Protein AF-A0A5K1HEP2-F1 (afdb_monomer_lite)

Organism: NCBI:txid210225

Structure (mmCIF, N/CA/C/O backbone):
data_AF-A0A5K1HEP2-F1
#
_entry.id   AF-A0A5K1HEP2-F1
#
loop_
_atom_site.group_PDB
_atom_site.id
_atom_site.type_symbol
_atom_site.label_atom_id
_atom_site.label_alt_id
_atom_site.label_comp_id
_atom_site.label_asym_id
_atom_site.label_entity_id
_atom_site.label_seq_id
_atom_site.pdbx_PDB_ins_code
_atom_site.Cartn_x
_atom_site.Cartn_y
_atom_site.Cartn_z
_atom_site.occupancy
_atom_site.B_iso_or_equiv
_atom_site.auth_seq_id
_atom_site.auth_comp_id
_atom_site.auth_asym_id
_atom_site.auth_atom_id
_atom_site.pdbx_PDB_model_num
ATOM 1 N N . MET A 1 1 ? -6.872 -6.986 11.470 1.00 91.75 1 MET A N 1
ATOM 2 C CA . MET A 1 1 ? -5.745 -7.534 10.674 1.00 91.75 1 MET A CA 1
ATOM 3 C C . MET A 1 1 ? -5.790 -7.220 9.180 1.00 91.75 1 MET A C 1
ATOM 5 O O . MET A 1 1 ? -4.751 -7.340 8.543 1.00 91.75 1 MET A O 1
ATOM 9 N N . LEU A 1 2 ? -6.936 -6.804 8.625 1.00 96.62 2 LEU A N 1
ATOM 10 C CA . LEU A 1 2 ? -7.119 -6.597 7.181 1.00 96.62 2 LEU A CA 1
ATOM 11 C C . LEU A 1 2 ? -6.028 -5.725 6.539 1.00 96.62 2 LEU A C 1
ATOM 13 O O . LEU A 1 2 ? -5.368 -6.174 5.608 1.00 96.62 2 LEU A O 1
ATOM 17 N N . PHE A 1 3 ? -5.751 -4.544 7.099 1.00 96.62 3 PHE A N 1
ATOM 18 C CA . PHE A 1 3 ? -4.720 -3.640 6.576 1.00 96.62 3 PHE A CA 1
ATOM 19 C C . PHE A 1 3 ? -3.310 -4.250 6.526 1.00 96.62 3 PHE A C 1
ATOM 21 O O . PHE A 1 3 ? -2.581 -4.002 5.573 1.00 96.62 3 PHE A O 1
ATOM 28 N N . ALA A 1 4 ? -2.927 -5.088 7.495 1.00 95.94 4 ALA A N 1
ATOM 29 C CA . ALA A 1 4 ? -1.612 -5.730 7.479 1.00 95.94 4 ALA A CA 1
ATOM 30 C C . ALA A 1 4 ? -1.508 -6.786 6.367 1.00 95.94 4 ALA A C 1
ATOM 32 O O . ALA A 1 4 ? -0.511 -6.838 5.655 1.00 95.94 4 ALA A O 1
ATOM 33 N N . VAL A 1 5 ? -2.556 -7.596 6.183 1.00 96.38 5 VAL A N 1
ATOM 34 C CA . VAL A 1 5 ? -2.605 -8.598 5.105 1.00 96.38 5 VAL A CA 1
ATOM 35 C C . VAL A 1 5 ? -2.640 -7.912 3.737 1.00 96.38 5 VAL A C 1
ATOM 37 O O . VAL A 1 5 ? -1.893 -8.298 2.841 1.00 96.38 5 VAL A O 1
ATOM 40 N N . GLY A 1 6 ? -3.443 -6.852 3.597 1.00 94.69 6 GLY A N 1
ATOM 41 C CA . GLY A 1 6 ? -3.482 -6.026 2.389 1.00 94.69 6 GLY A CA 1
ATOM 42 C C . GLY A 1 6 ? -2.125 -5.393 2.067 1.00 94.69 6 GLY A C 1
ATOM 43 O O . GLY A 1 6 ? -1.695 -5.451 0.920 1.00 94.69 6 GLY A O 1
ATOM 44 N N . SER A 1 7 ? -1.412 -4.878 3.078 1.00 94.88 7 SER A N 1
ATOM 45 C CA . SER A 1 7 ? -0.053 -4.339 2.922 1.00 94.88 7 SER A CA 1
ATOM 46 C C . SER A 1 7 ? 0.910 -5.395 2.374 1.00 94.88 7 SER A C 1
ATOM 48 O O . SER A 1 7 ? 1.570 -5.141 1.373 1.00 94.88 7 SER A O 1
ATOM 50 N N . ILE A 1 8 ? 0.939 -6.604 2.952 1.00 94.69 8 ILE A N 1
ATOM 51 C CA . ILE A 1 8 ? 1.808 -7.697 2.475 1.00 94.69 8 ILE A CA 1
ATOM 52 C C . ILE A 1 8 ? 1.497 -8.051 1.016 1.00 94.69 8 ILE A C 1
ATOM 54 O O . ILE A 1 8 ? 2.414 -8.211 0.209 1.00 94.69 8 ILE A O 1
ATOM 58 N N . PHE A 1 9 ? 0.216 -8.162 0.665 1.00 94.25 9 PHE A N 1
ATOM 59 C CA . PHE A 1 9 ? -0.213 -8.498 -0.691 1.00 94.25 9 PHE A CA 1
ATOM 60 C C . PHE A 1 9 ? 0.211 -7.431 -1.713 1.00 94.25 9 PHE A C 1
ATOM 62 O O . PHE A 1 9 ? 0.905 -7.747 -2.681 1.00 94.25 9 PHE A O 1
ATOM 69 N N . LEU A 1 10 ? -0.146 -6.165 -1.476 1.00 94.25 10 LEU A N 1
ATOM 70 C CA . LEU A 1 10 ? 0.158 -5.055 -2.388 1.00 94.25 10 LEU A CA 1
ATOM 71 C C . LEU A 1 10 ? 1.665 -4.799 -2.489 1.00 94.25 10 LEU A C 1
ATOM 73 O O . LEU A 1 10 ? 2.180 -4.599 -3.589 1.00 94.25 10 LEU A O 1
ATOM 77 N N . PHE A 1 11 ? 2.387 -4.884 -1.368 1.00 94.62 11 PHE A N 1
ATOM 78 C CA . PHE A 1 11 ? 3.839 -4.731 -1.345 1.00 94.62 11 PHE A CA 1
ATOM 79 C C . PHE A 1 11 ? 4.541 -5.847 -2.120 1.00 94.62 11 PHE A C 1
ATOM 81 O O . PHE A 1 11 ? 5.530 -5.588 -2.798 1.00 94.62 11 PHE A O 1
ATOM 88 N N . THR A 1 12 ? 4.020 -7.076 -2.073 1.00 94.94 12 THR A N 1
ATOM 89 C CA . THR A 1 12 ? 4.572 -8.196 -2.846 1.00 94.94 12 THR A CA 1
ATOM 90 C C . THR A 1 12 ? 4.403 -7.952 -4.346 1.00 94.94 12 THR A C 1
ATOM 92 O O . THR A 1 12 ? 5.372 -8.075 -5.090 1.00 94.94 12 THR A O 1
ATOM 95 N N . ILE A 1 13 ? 3.213 -7.536 -4.799 1.00 94.75 13 ILE A N 1
ATOM 96 C CA . ILE A 1 13 ? 2.972 -7.189 -6.212 1.00 94.75 13 ILE A CA 1
ATOM 97 C C . ILE A 1 13 ? 3.887 -6.039 -6.653 1.00 94.75 13 ILE A C 1
ATOM 99 O O . ILE A 1 13 ? 4.586 -6.152 -7.661 1.00 94.75 13 ILE A O 1
ATOM 103 N N . GLY A 1 14 ? 3.939 -4.957 -5.872 1.00 95.12 14 GLY A N 1
ATOM 104 C CA . GLY A 1 14 ? 4.827 -3.827 -6.135 1.00 95.12 14 GLY A CA 1
ATOM 105 C C . GLY A 1 14 ? 6.298 -4.242 -6.184 1.00 95.12 14 GLY A C 1
ATOM 106 O O . GLY A 1 14 ? 7.008 -3.896 -7.124 1.00 95.12 14 GLY A O 1
ATOM 107 N N . GLY A 1 15 ? 6.749 -5.054 -5.231 1.00 95.44 15 GLY A N 1
ATOM 108 C CA . GLY A 1 15 ? 8.118 -5.560 -5.170 1.00 95.44 15 GLY A CA 1
ATOM 109 C C . GLY A 1 15 ? 8.504 -6.366 -6.410 1.00 95.44 15 GLY A C 1
ATOM 110 O O . GLY A 1 15 ? 9.573 -6.137 -6.973 1.00 95.44 15 GLY A O 1
ATOM 111 N N . LEU A 1 16 ? 7.613 -7.236 -6.901 1.00 96.94 16 LEU A N 1
ATOM 112 C CA . LEU A 1 16 ? 7.844 -8.006 -8.128 1.00 96.94 16 LEU A CA 1
ATOM 113 C C . LEU A 1 16 ? 8.051 -7.098 -9.349 1.00 96.94 16 LEU A C 1
ATOM 115 O O . LEU A 1 16 ? 8.956 -7.344 -10.144 1.00 96.94 16 LEU A O 1
ATOM 119 N N . THR A 1 17 ? 7.282 -6.011 -9.478 1.00 97.00 17 THR A N 1
ATOM 120 C CA . THR A 1 17 ? 7.491 -5.038 -10.572 1.00 97.00 17 THR A CA 1
ATOM 121 C C . THR A 1 17 ? 8.827 -4.293 -10.461 1.00 97.00 17 THR A C 1
ATOM 123 O O . THR A 1 17 ? 9.410 -3.939 -11.483 1.00 97.00 17 THR A O 1
ATOM 126 N N . GLY A 1 18 ? 9.363 -4.130 -9.247 1.00 96.25 18 GLY A N 1
ATOM 127 C CA . GLY A 1 18 ? 10.680 -3.528 -9.013 1.00 96.25 18 GLY A CA 1
ATOM 128 C C . GLY A 1 18 ? 11.833 -4.415 -9.466 1.00 96.25 18 GLY A C 1
ATOM 129 O O . GLY A 1 18 ? 12.823 -3.916 -9.990 1.00 96.25 18 GLY A O 1
ATOM 130 N N . ILE A 1 19 ? 11.683 -5.739 -9.348 1.00 97.12 19 ILE A N 1
ATOM 131 C CA . ILE A 1 19 ? 12.656 -6.700 -9.893 1.00 97.12 19 ILE A CA 1
ATOM 132 C C . ILE A 1 19 ? 12.758 -6.548 -11.418 1.00 97.12 19 ILE A C 1
ATOM 134 O O . ILE A 1 19 ? 13.851 -6.643 -11.972 1.00 97.12 19 ILE A O 1
ATOM 138 N N . VAL A 1 20 ? 11.640 -6.268 -12.097 1.00 97.38 20 VAL A N 1
ATOM 139 C CA . VAL A 1 20 ? 11.625 -6.005 -13.546 1.00 97.38 20 VAL A CA 1
ATOM 140 C C . VAL A 1 20 ? 12.388 -4.720 -13.881 1.00 97.38 20 VAL A C 1
ATOM 142 O O . VAL A 1 20 ? 13.220 -4.740 -14.783 1.00 97.38 20 VAL A O 1
ATOM 145 N N . LEU A 1 21 ? 12.159 -3.633 -13.133 1.00 96.94 21 LEU A N 1
ATOM 146 C CA . LEU A 1 21 ? 12.871 -2.357 -13.321 1.00 96.94 21 LEU A CA 1
ATOM 147 C C . LEU A 1 21 ? 14.361 -2.432 -12.966 1.00 96.94 21 LEU A C 1
ATOM 149 O O . LEU A 1 21 ? 15.157 -1.661 -13.483 1.00 96.94 21 LEU A O 1
ATOM 153 N N . ALA A 1 22 ? 14.768 -3.380 -12.120 1.00 97.50 22 ALA A N 1
ATOM 154 C CA . ALA A 1 22 ? 16.179 -3.604 -11.821 1.00 97.50 22 ALA A CA 1
ATOM 155 C C . ALA A 1 22 ? 16.964 -4.193 -13.013 1.00 97.50 22 ALA A C 1
ATOM 157 O O . ALA A 1 22 ? 18.196 -4.218 -12.989 1.00 97.50 22 ALA A O 1
ATOM 158 N N . ASN A 1 23 ? 16.281 -4.680 -14.057 1.00 98.12 23 ASN A N 1
ATOM 159 C CA . ASN A 1 23 ? 16.921 -5.122 -15.290 1.00 98.12 23 ASN A CA 1
ATOM 160 C C . ASN A 1 23 ? 17.204 -3.920 -16.204 1.00 98.12 23 ASN A C 1
ATOM 162 O O . ASN A 1 23 ? 16.278 -3.320 -16.740 1.00 98.12 23 ASN A O 1
ATOM 166 N N . SER A 1 24 ? 18.480 -3.625 -16.457 1.00 96.69 24 SER A N 1
ATOM 167 C CA . SER A 1 24 ? 18.896 -2.461 -17.255 1.00 96.69 24 SER A CA 1
ATOM 168 C C . SER A 1 24 ? 18.393 -2.466 -18.703 1.00 96.69 24 SER A C 1
ATOM 170 O O . SER A 1 24 ? 18.172 -1.403 -19.273 1.00 96.69 24 SER A O 1
ATOM 172 N N . GLY A 1 25 ? 18.198 -3.640 -19.311 1.00 97.50 25 GLY A N 1
ATOM 173 C CA . GLY A 1 25 ? 17.657 -3.746 -20.667 1.00 97.50 25 GLY A CA 1
ATOM 174 C C . GLY A 1 25 ? 16.165 -3.420 -20.730 1.00 97.50 25 GLY A C 1
ATOM 175 O O . GLY A 1 25 ? 15.717 -2.779 -21.677 1.00 97.50 25 GLY A O 1
ATOM 176 N N . LEU A 1 26 ? 15.404 -3.839 -19.714 1.00 97.19 26 LEU A N 1
ATOM 177 C CA . LEU A 1 26 ? 13.977 -3.527 -19.608 1.00 97.19 26 LEU A CA 1
ATOM 178 C C . LEU A 1 26 ? 13.737 -2.100 -19.117 1.00 97.19 26 LEU A C 1
ATOM 180 O O . LEU A 1 26 ? 12.798 -1.465 -19.592 1.00 97.19 26 LEU A O 1
ATOM 184 N N . ASP A 1 27 ? 14.586 -1.585 -18.225 1.00 97.44 27 ASP A N 1
ATOM 185 C CA . ASP A 1 27 ? 14.481 -0.215 -17.723 1.00 97.44 27 ASP A CA 1
ATOM 186 C C . ASP A 1 27 ? 14.509 0.793 -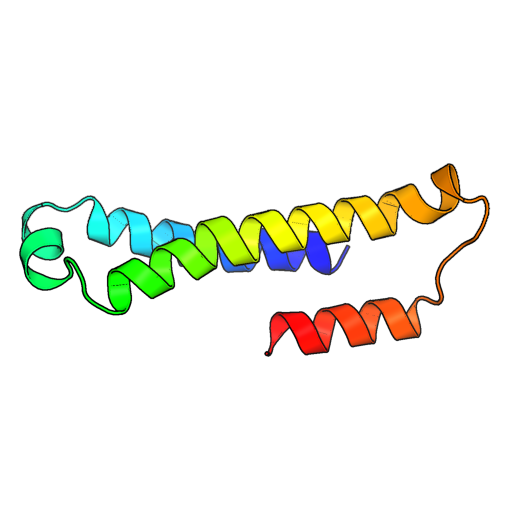18.872 1.00 97.44 27 ASP A C 1
ATOM 188 O O . ASP A 1 27 ? 13.619 1.620 -18.938 1.00 97.44 27 ASP A O 1
ATOM 192 N N . ILE A 1 28 ? 15.385 0.648 -19.874 1.00 97.62 28 ILE A N 1
ATOM 193 C CA . ILE A 1 28 ? 15.414 1.548 -21.048 1.00 97.62 28 ILE A CA 1
ATOM 194 C C . ILE A 1 28 ? 14.034 1.695 -21.719 1.00 97.62 28 ILE A C 1
ATOM 196 O O . ILE A 1 28 ? 13.675 2.784 -22.159 1.00 97.62 28 ILE A O 1
ATOM 200 N N . ALA A 1 29 ? 13.263 0.608 -21.812 1.00 97.25 29 ALA A N 1
ATOM 201 C CA . ALA A 1 29 ? 11.944 0.617 -22.443 1.00 97.25 29 ALA A CA 1
ATOM 202 C C . ALA A 1 29 ? 10.815 1.067 -21.497 1.00 97.25 29 ALA A C 1
ATOM 204 O O . ALA A 1 29 ? 9.768 1.513 -21.965 1.00 97.25 29 ALA A O 1
ATOM 205 N N . LEU A 1 30 ? 10.998 0.908 -20.184 1.00 97.94 30 LEU A N 1
ATOM 206 C CA . LEU A 1 30 ? 9.986 1.179 -19.158 1.00 97.94 30 LEU A CA 1
ATOM 207 C C . LEU A 1 30 ? 10.233 2.492 -18.400 1.00 97.94 30 LEU A C 1
ATOM 209 O O . LEU A 1 30 ? 9.352 2.934 -17.654 1.00 97.94 30 LEU A O 1
ATOM 213 N N . HIS A 1 31 ? 11.389 3.120 -18.607 1.00 97.69 31 HIS A N 1
ATOM 214 C CA . HIS A 1 31 ? 11.793 4.367 -17.975 1.00 97.69 31 HIS A CA 1
ATOM 215 C C . HIS A 1 31 ? 10.812 5.487 -18.304 1.00 97.69 31 HIS A C 1
ATOM 217 O O . HIS A 1 31 ? 10.332 5.588 -19.432 1.00 97.69 31 HIS A O 1
ATOM 223 N N . ASP A 1 32 ? 10.498 6.317 -17.310 1.00 96.75 32 ASP A N 1
ATOM 224 C CA . ASP A 1 32 ? 9.551 7.435 -17.423 1.00 96.75 32 ASP A CA 1
ATOM 225 C C . ASP A 1 32 ? 8.159 7.066 -17.974 1.00 96.75 32 ASP A C 1
ATOM 227 O O . ASP A 1 32 ? 7.382 7.927 -18.389 1.00 96.75 32 ASP A O 1
ATOM 231 N N . THR A 1 33 ? 7.793 5.782 -17.937 1.00 98.06 33 THR A N 1
ATOM 232 C CA . THR A 1 33 ? 6.449 5.323 -18.295 1.00 98.06 33 THR A CA 1
ATOM 233 C C . THR A 1 33 ? 5.570 5.135 -17.060 1.00 98.06 33 THR A C 1
ATOM 235 O O . THR A 1 33 ? 6.032 5.073 -15.915 1.00 98.06 33 THR A O 1
ATOM 238 N N . TYR A 1 34 ? 4.270 4.934 -17.291 1.00 97.88 34 TYR A N 1
ATOM 239 C CA . TYR A 1 34 ? 3.334 4.569 -16.227 1.00 97.88 34 TYR A CA 1
ATOM 240 C C . TYR A 1 34 ? 3.679 3.256 -15.516 1.00 97.88 34 TYR A C 1
ATOM 242 O O . TYR A 1 34 ? 3.186 3.039 -14.411 1.00 97.88 34 TYR A O 1
ATOM 250 N N . TYR A 1 35 ? 4.546 2.408 -16.081 1.00 97.00 35 TYR A N 1
ATOM 251 C CA . TYR A 1 35 ? 5.029 1.218 -15.385 1.00 97.00 35 TYR A CA 1
ATOM 252 C C . TYR A 1 35 ? 5.867 1.591 -14.151 1.00 97.00 35 TYR A C 1
ATOM 254 O O . TYR A 1 35 ? 5.622 1.077 -13.059 1.00 97.00 35 TYR A O 1
ATOM 262 N N . ALA A 1 36 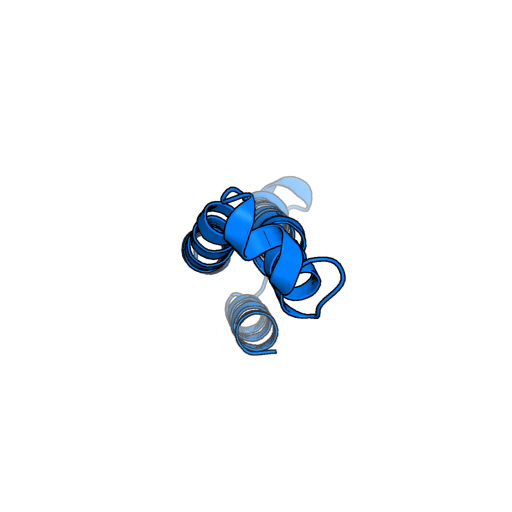? 6.798 2.542 -14.295 1.00 96.00 36 ALA A N 1
ATOM 263 C CA . ALA A 1 36 ? 7.605 3.039 -13.182 1.00 96.00 36 ALA A CA 1
ATOM 264 C C . ALA A 1 36 ? 6.737 3.766 -12.141 1.00 96.00 36 ALA A C 1
ATOM 266 O O . ALA A 1 36 ? 6.867 3.525 -10.940 1.00 96.00 36 ALA A O 1
ATOM 267 N N . VAL A 1 37 ? 5.781 4.587 -12.594 1.00 96.75 37 VAL A N 1
ATOM 268 C CA . VAL A 1 37 ? 4.823 5.263 -11.702 1.00 96.75 37 VAL A CA 1
ATOM 269 C C . VAL A 1 37 ? 4.011 4.242 -10.898 1.00 96.75 37 VAL A C 1
ATOM 271 O O . VAL A 1 37 ? 3.910 4.370 -9.677 1.00 96.75 37 VAL A O 1
ATOM 274 N N . ALA A 1 38 ? 3.470 3.209 -11.551 1.00 96.19 38 ALA A N 1
ATOM 275 C CA . ALA A 1 38 ? 2.692 2.161 -10.896 1.00 96.19 38 ALA A CA 1
ATOM 276 C C . ALA A 1 38 ? 3.526 1.391 -9.863 1.00 96.19 38 ALA A C 1
ATOM 278 O O . ALA A 1 38 ? 3.063 1.201 -8.737 1.00 96.19 38 AL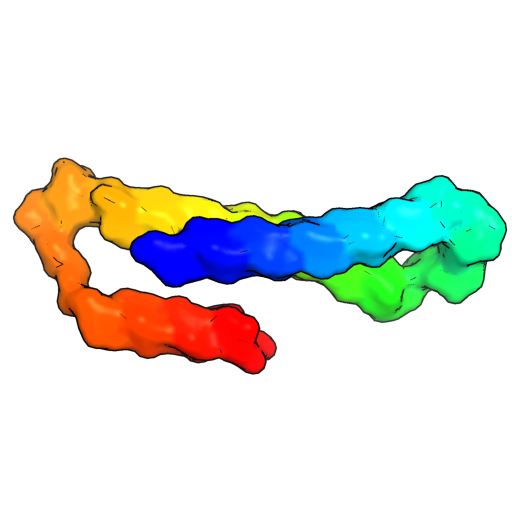A A O 1
ATOM 279 N N . HIS A 1 39 ? 4.766 1.016 -10.200 1.00 95.94 39 HIS A N 1
ATOM 280 C CA . HIS A 1 39 ? 5.683 0.347 -9.275 1.00 95.94 39 HIS A CA 1
ATOM 281 C C . HIS A 1 39 ? 5.813 1.108 -7.944 1.00 95.94 39 HIS A C 1
ATOM 283 O O . HIS A 1 39 ? 5.556 0.549 -6.873 1.00 95.94 39 HIS A O 1
ATOM 289 N N . PHE A 1 40 ? 6.132 2.406 -8.004 1.00 94.69 40 PHE A N 1
ATOM 290 C CA . PHE A 1 40 ? 6.280 3.231 -6.803 1.00 94.69 40 PHE A CA 1
ATOM 291 C C . PHE A 1 40 ? 4.973 3.384 -6.017 1.00 94.69 40 PHE A C 1
ATOM 293 O O . PHE A 1 40 ? 5.004 3.395 -4.786 1.00 94.69 40 PHE A O 1
ATOM 300 N N . HIS A 1 41 ? 3.820 3.463 -6.686 1.00 94.88 41 HIS A N 1
ATOM 301 C CA . HIS A 1 41 ? 2.535 3.560 -5.991 1.00 94.88 41 HIS A CA 1
ATOM 302 C C . HIS A 1 41 ? 2.174 2.262 -5.258 1.00 94.88 41 HIS A C 1
ATOM 304 O O . HIS A 1 41 ? 1.688 2.329 -4.133 1.00 94.88 41 HIS A O 1
ATOM 310 N N . TYR A 1 42 ? 2.467 1.086 -5.817 1.00 92.50 42 TYR A N 1
ATOM 311 C CA . TYR A 1 42 ? 2.246 -0.183 -5.112 1.00 92.50 42 TYR A CA 1
ATOM 312 C C . TYR A 1 42 ? 3.194 -0.375 -3.920 1.00 92.50 42 TYR A C 1
ATOM 314 O O . TYR A 1 42 ? 2.758 -0.796 -2.849 1.00 92.50 42 TYR A O 1
ATOM 322 N N . VAL A 1 43 ? 4.478 -0.036 -4.068 1.00 91.38 43 VAL A N 1
ATOM 323 C CA . VAL A 1 43 ? 5.472 -0.232 -2.998 1.00 91.38 43 VAL A CA 1
ATOM 324 C C . VAL A 1 43 ? 5.374 0.846 -1.918 1.00 91.38 43 VAL A C 1
ATOM 326 O O . VAL A 1 43 ? 5.252 0.530 -0.734 1.00 91.38 43 VAL A O 1
ATOM 329 N N . LEU A 1 44 ? 5.451 2.118 -2.311 1.00 83.06 44 LEU A N 1
ATOM 330 C CA . LEU A 1 44 ? 5.659 3.232 -1.387 1.00 83.06 44 LEU A CA 1
ATOM 331 C C . LEU A 1 44 ? 4.339 3.851 -0.929 1.00 83.06 44 LEU A C 1
ATOM 333 O O . LEU A 1 44 ? 4.173 4.089 0.262 1.00 83.06 44 LEU A O 1
ATOM 337 N N . SER A 1 45 ? 3.386 4.062 -1.842 1.00 75.06 45 SER A N 1
ATOM 338 C CA . SER A 1 45 ? 2.076 4.608 -1.463 1.00 75.06 45 SER A CA 1
ATOM 339 C C . SER A 1 45 ? 1.237 3.546 -0.749 1.00 75.06 45 SER A C 1
ATOM 341 O O . SER A 1 45 ? 0.959 3.666 0.440 1.00 75.06 45 SER A O 1
ATOM 343 N N . MET A 1 46 ? 0.90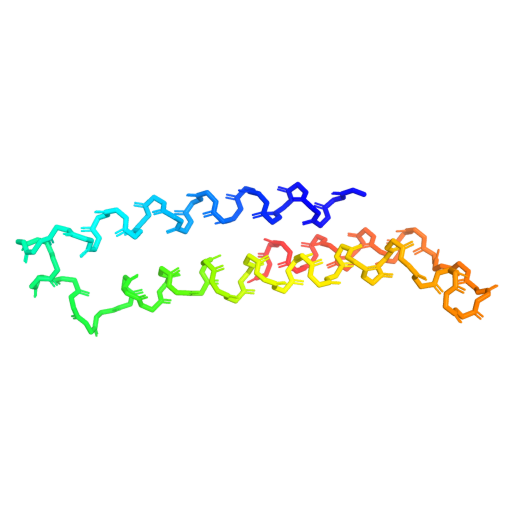8 2.439 -1.414 1.00 83.62 46 MET A N 1
ATOM 344 C CA . MET A 1 46 ? -0.001 1.437 -0.857 1.00 83.62 46 MET A CA 1
ATOM 345 C C . MET A 1 46 ? 0.623 0.617 0.279 1.00 83.62 46 MET A C 1
ATOM 347 O O . MET A 1 46 ? -0.018 0.418 1.311 1.00 83.62 46 MET A O 1
ATOM 351 N N . GLY A 1 47 ? 1.883 0.188 0.148 1.00 86.38 47 GLY A N 1
ATOM 352 C CA . GLY A 1 47 ? 2.570 -0.578 1.191 1.00 86.38 47 GLY A CA 1
ATOM 353 C C . GLY A 1 47 ? 2.682 0.179 2.520 1.00 86.38 47 GLY A C 1
ATOM 354 O O . GLY A 1 47 ? 2.260 -0.332 3.565 1.00 86.38 47 GLY A O 1
ATOM 355 N N . ALA A 1 48 ? 3.200 1.413 2.479 1.00 88.44 48 ALA A N 1
ATOM 356 C CA . ALA A 1 48 ? 3.423 2.222 3.677 1.00 88.44 48 ALA A CA 1
ATOM 357 C C . ALA A 1 48 ? 2.115 2.754 4.284 1.00 88.44 48 ALA A C 1
ATOM 359 O O . ALA A 1 48 ? 1.941 2.703 5.503 1.00 88.44 48 ALA A O 1
ATOM 360 N N . VAL A 1 49 ? 1.167 3.219 3.461 1.00 93.06 49 VAL A N 1
ATOM 361 C CA . VAL A 1 49 ? -0.116 3.751 3.951 1.00 93.06 49 VAL A CA 1
ATOM 362 C C . VAL A 1 49 ? -0.942 2.661 4.638 1.00 93.06 49 VAL A C 1
ATOM 364 O O . VAL A 1 49 ? -1.472 2.890 5.726 1.00 93.06 49 VAL A O 1
ATOM 367 N N . PHE A 1 50 ? -0.994 1.443 4.088 1.00 95.44 50 PHE A N 1
ATOM 368 C CA . PHE A 1 50 ? -1.700 0.337 4.743 1.00 95.44 50 PHE A CA 1
ATOM 369 C C . PHE A 1 50 ? -1.042 -0.065 6.067 1.00 95.44 50 PHE A C 1
ATOM 371 O O . PHE A 1 50 ? -1.747 -0.362 7.034 1.00 95.44 50 PHE A O 1
ATOM 378 N N . ALA A 1 51 ? 0.291 -0.037 6.152 1.00 93.19 51 ALA A N 1
ATOM 379 C CA . ALA A 1 51 ? 0.997 -0.288 7.406 1.00 93.19 51 ALA A CA 1
ATOM 380 C C . ALA A 1 51 ? 0.676 0.783 8.467 1.00 93.19 51 ALA A C 1
ATOM 382 O O . ALA A 1 51 ? 0.432 0.448 9.629 1.00 93.19 51 ALA A O 1
ATOM 383 N N . LEU A 1 52 ? 0.589 2.058 8.068 1.00 95.31 52 LEU A N 1
ATOM 384 C CA . LEU A 1 52 ? 0.165 3.152 8.948 1.00 95.31 52 LEU A CA 1
ATOM 385 C C . LEU A 1 52 ? -1.272 2.960 9.449 1.00 95.31 52 LEU A C 1
ATOM 387 O O . LEU A 1 52 ? -1.521 3.082 10.648 1.00 95.31 52 LEU A O 1
ATOM 391 N N . PHE A 1 53 ? -2.212 2.601 8.571 1.00 96.25 53 PHE A N 1
ATOM 392 C CA . PHE A 1 53 ? -3.594 2.319 8.972 1.00 96.25 53 PHE A CA 1
ATOM 393 C C . PHE A 1 53 ? -3.707 1.091 9.876 1.00 96.25 53 PHE A C 1
ATOM 395 O O . PHE A 1 53 ? -4.477 1.113 10.839 1.00 96.25 53 PHE A O 1
ATOM 402 N N . ALA A 1 54 ? -2.910 0.047 9.636 1.00 96.62 54 ALA A N 1
ATOM 403 C CA . ALA A 1 54 ? -2.820 -1.093 10.542 1.00 96.62 54 ALA A CA 1
ATOM 404 C C . ALA A 1 54 ? -2.357 -0.653 11.942 1.00 96.62 54 ALA A C 1
ATOM 406 O O . ALA A 1 54 ? -2.979 -1.034 12.934 1.00 96.62 54 ALA A O 1
ATOM 407 N N . GLY A 1 55 ? -1.325 0.194 12.022 1.00 96.19 55 GLY A N 1
ATOM 408 C CA . GLY A 1 55 ? -0.848 0.775 13.279 1.00 96.19 55 GLY A CA 1
ATOM 409 C C . GLY A 1 55 ? -1.909 1.631 13.976 1.00 96.19 55 GLY A C 1
ATOM 410 O O . GLY A 1 55 ? -2.141 1.467 15.174 1.00 96.19 55 GLY A O 1
ATOM 411 N N . PHE A 1 56 ? -2.613 2.485 13.227 1.00 95.94 56 PHE A N 1
ATOM 412 C CA . PHE A 1 56 ? -3.705 3.305 13.754 1.00 95.94 56 PHE A CA 1
ATOM 413 C C . PHE A 1 56 ? -4.820 2.442 14.353 1.00 95.94 56 PHE A C 1
ATOM 415 O O . PHE A 1 56 ? -5.128 2.578 15.536 1.00 95.94 56 PHE A O 1
ATOM 422 N N . HIS A 1 57 ? -5.391 1.512 13.582 1.00 96.19 57 HIS A N 1
ATOM 423 C CA . HIS A 1 57 ? -6.478 0.653 14.060 1.00 96.19 57 HIS A CA 1
ATOM 424 C C . HIS A 1 57 ? -6.045 -0.259 15.215 1.00 96.19 57 HIS A C 1
ATOM 426 O O . HIS A 1 57 ? -6.871 -0.625 16.048 1.00 96.19 57 HIS A O 1
ATOM 432 N N . TYR A 1 58 ? -4.761 -0.604 15.313 1.00 96.06 58 TYR A N 1
ATOM 433 C CA . TYR A 1 58 ? -4.249 -1.390 16.431 1.00 96.06 58 TYR A CA 1
ATOM 434 C C . TYR A 1 58 ? -4.071 -0.560 17.715 1.00 96.06 58 TYR A C 1
ATOM 436 O O . TYR A 1 58 ? -4.407 -1.027 18.803 1.00 96.06 58 TYR A O 1
ATOM 444 N N . TRP A 1 59 ? -3.579 0.679 17.616 1.00 97.44 59 TRP A N 1
ATOM 445 C CA . TRP A 1 59 ? -3.234 1.493 18.789 1.00 97.44 59 TRP A CA 1
ATOM 446 C C . TRP A 1 59 ? -4.261 2.554 19.189 1.00 97.44 59 TRP A C 1
ATOM 448 O O . TRP A 1 59 ? -4.187 3.043 20.317 1.00 97.44 59 TRP A O 1
ATOM 458 N N . VAL A 1 60 ? -5.243 2.894 18.348 1.00 96.31 60 VAL A N 1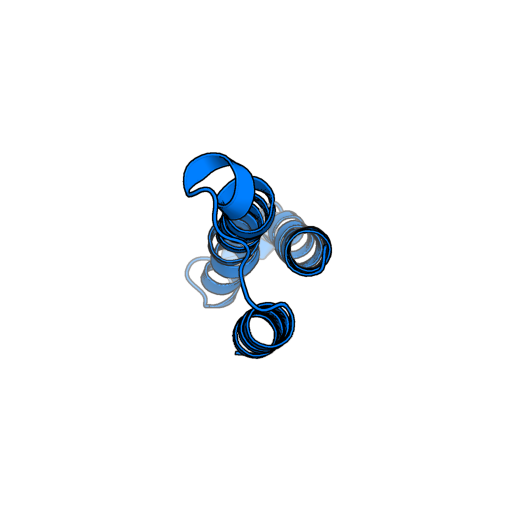
ATOM 459 C CA . VAL A 1 60 ? -6.204 3.983 18.625 1.00 96.31 60 VAL A CA 1
ATOM 460 C C . VAL A 1 60 ? -6.950 3.802 19.950 1.00 96.31 60 VAL A C 1
ATOM 462 O O . VAL A 1 60 ? -7.123 4.773 20.689 1.00 96.31 60 VAL A O 1
ATOM 465 N N . GLY A 1 61 ? -7.303 2.564 20.313 1.00 95.75 61 GLY A N 1
ATOM 466 C CA . GLY A 1 61 ? -7.944 2.253 21.595 1.00 95.75 61 GLY A CA 1
ATOM 467 C C . GLY A 1 61 ? -7.055 2.558 22.799 1.00 95.75 61 GLY A C 1
ATOM 468 O O . GLY A 1 61 ? -7.532 3.070 23.808 1.00 95.75 61 GLY A O 1
ATOM 469 N N . LYS A 1 62 ? -5.746 2.317 22.670 1.00 95.56 62 LYS A N 1
ATOM 470 C CA . LYS A 1 62 ? -4.763 2.591 23.724 1.00 95.56 62 LYS A CA 1
ATOM 471 C C . LYS A 1 62 ? -4.430 4.079 23.834 1.00 95.56 62 LYS A C 1
ATOM 473 O O . LYS A 1 62 ? -4.232 4.566 24.938 1.00 95.56 62 LYS A O 1
ATOM 478 N N . ILE A 1 63 ? -4.377 4.791 22.708 1.00 97.12 63 ILE A N 1
ATOM 479 C CA . ILE A 1 63 ? -4.039 6.222 22.667 1.00 97.12 63 ILE A CA 1
ATOM 480 C C . ILE A 1 63 ? -5.214 7.085 23.144 1.00 97.12 63 ILE A C 1
ATOM 482 O O . ILE A 1 63 ? -5.018 8.025 23.905 1.00 97.12 63 ILE A O 1
ATOM 486 N N . SER A 1 64 ? -6.436 6.780 22.697 1.00 95.88 64 SER A N 1
ATOM 487 C CA . SER A 1 64 ? -7.612 7.636 22.923 1.00 95.88 64 SER A CA 1
ATOM 488 C C . SER A 1 64 ? -8.544 7.162 24.042 1.00 95.88 64 SER A C 1
ATOM 490 O O . SER A 1 64 ? -9.468 7.886 24.415 1.00 95.88 64 SER A O 1
ATOM 492 N N . GLY A 1 65 ? -8.364 5.931 24.534 1.00 96.25 65 GLY A N 1
ATOM 493 C CA . GLY A 1 65 ? -9.296 5.274 25.454 1.00 96.25 65 GLY A CA 1
ATOM 494 C C . GLY A 1 65 ? -10.636 4.876 24.819 1.00 96.25 65 GLY A C 1
ATOM 495 O O . GLY A 1 65 ? -11.520 4.401 25.529 1.00 96.25 65 GLY A O 1
ATOM 496 N N . ARG A 1 66 ? -10.815 5.066 23.501 1.00 93.69 66 ARG A N 1
ATOM 497 C CA . ARG A 1 66 ? -12.039 4.723 22.762 1.00 93.69 66 ARG A CA 1
ATOM 498 C C . ARG A 1 66 ? -11.757 3.706 21.665 1.00 93.69 66 ARG A C 1
ATOM 500 O O . ARG A 1 66 ? -10.814 3.855 20.890 1.00 93.69 66 ARG A O 1
ATOM 507 N N . THR A 1 67 ? -12.603 2.687 21.573 1.00 93.56 67 THR A N 1
ATOM 508 C CA . THR A 1 67 ? -12.586 1.735 20.459 1.00 93.56 67 THR A CA 1
ATOM 509 C C . THR A 1 67 ? -13.285 2.330 19.237 1.00 93.56 67 THR A C 1
ATOM 511 O O . THR A 1 67 ? -14.197 3.149 19.358 1.00 93.56 67 THR A O 1
ATOM 514 N N . TYR A 1 68 ? -12.841 1.936 18.044 1.00 93.88 68 TYR A N 1
ATOM 515 C CA . TYR A 1 68 ? -13.515 2.280 16.794 1.00 93.88 68 TYR A CA 1
ATOM 516 C C . TYR A 1 68 ? -14.612 1.248 16.484 1.00 93.88 68 TYR A C 1
ATOM 518 O O . TYR A 1 68 ? -14.510 0.096 16.916 1.00 93.88 68 TYR A O 1
ATOM 526 N N . PRO A 1 69 ? -15.657 1.621 15.728 1.00 96.44 69 PRO A N 1
ATOM 527 C CA . PRO A 1 69 ? -16.637 0.662 15.235 1.00 96.44 69 PRO A CA 1
ATOM 528 C C . PRO A 1 69 ? -16.024 -0.215 14.133 1.00 96.44 69 PRO A C 1
ATOM 530 O O . PRO A 1 69 ? -15.647 0.281 13.070 1.00 96.44 69 PRO A O 1
ATOM 533 N N . GLU A 1 70 ? -15.963 -1.526 14.375 1.00 95.56 70 GLU A N 1
ATOM 534 C CA . GLU A 1 70 ? -15.343 -2.507 13.469 1.00 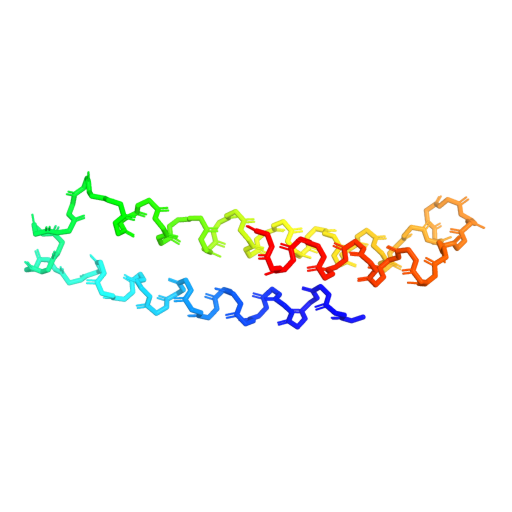95.56 70 GLU A CA 1
ATOM 535 C C . GLU A 1 70 ? -15.941 -2.457 12.055 1.00 95.56 70 GLU A C 1
ATOM 537 O O . GLU A 1 70 ? -15.202 -2.452 11.073 1.00 95.56 70 GLU A O 1
ATOM 542 N N . THR A 1 71 ? -17.264 -2.309 11.931 1.00 97.56 71 THR A N 1
ATOM 543 C CA . THR A 1 71 ? -17.950 -2.215 10.633 1.00 97.56 71 THR A CA 1
ATOM 544 C C . THR A 1 71 ? -17.434 -1.054 9.781 1.00 97.56 71 THR A C 1
ATOM 546 O O . THR A 1 71 ? -17.196 -1.231 8.589 1.00 97.56 71 THR A O 1
ATOM 549 N N . LEU A 1 72 ? -17.207 0.127 10.373 1.00 97.38 72 LEU A N 1
ATOM 550 C CA . LEU A 1 72 ? -16.655 1.264 9.625 1.00 97.38 72 LEU A CA 1
ATOM 551 C C . LEU A 1 72 ? -15.180 1.039 9.275 1.00 97.38 72 LEU A C 1
ATOM 553 O O . LEU A 1 72 ? -14.743 1.460 8.210 1.00 97.38 72 LEU A O 1
ATOM 557 N N . GLY A 1 73 ? -14.426 0.345 10.134 1.00 97.12 73 GLY A N 1
ATOM 558 C CA . GLY A 1 73 ? -13.048 -0.058 9.842 1.00 97.12 73 GLY A CA 1
ATOM 559 C C . GLY A 1 73 ? -12.953 -1.013 8.647 1.00 97.12 73 GLY A C 1
ATOM 560 O O . GLY A 1 73 ? -12.076 -0.856 7.801 1.00 97.12 73 GLY A O 1
ATOM 561 N N . GLN A 1 74 ? -13.887 -1.959 8.529 1.00 97.69 74 GLN A N 1
ATOM 562 C CA . GLN A 1 74 ? -13.965 -2.873 7.387 1.00 97.69 74 GLN A CA 1
ATOM 563 C C . GLN A 1 74 ? -14.384 -2.154 6.103 1.00 97.69 74 GLN A C 1
ATOM 565 O O . GLN A 1 74 ? -13.795 -2.398 5.053 1.00 97.69 74 GLN A O 1
ATOM 570 N N . ILE A 1 75 ? -15.354 -1.237 6.183 1.00 97.94 75 ILE A N 1
ATOM 571 C CA . ILE A 1 75 ? -15.746 -0.391 5.045 1.00 97.94 75 ILE A CA 1
ATOM 572 C C . ILE A 1 75 ? -14.556 0.452 4.575 1.00 97.94 75 ILE A C 1
ATOM 574 O O . ILE A 1 75 ? -14.261 0.471 3.383 1.00 97.94 75 ILE A O 1
ATOM 578 N N . HIS A 1 76 ? -13.841 1.093 5.506 1.00 97.12 76 HIS A N 1
ATOM 579 C CA . HIS A 1 76 ? -12.628 1.847 5.198 1.00 97.12 76 HIS A CA 1
ATOM 580 C C . HIS A 1 76 ? -11.595 0.966 4.486 1.00 97.12 76 HIS A C 1
ATOM 582 O O . HIS A 1 76 ? -11.077 1.363 3.449 1.00 97.12 76 HIS A O 1
ATOM 588 N N . PHE A 1 77 ? -11.340 -0.247 4.985 1.00 97.19 77 PHE A N 1
ATOM 589 C CA . PHE A 1 77 ? -10.425 -1.176 4.325 1.00 97.19 77 PHE A CA 1
ATOM 590 C C . PHE A 1 77 ? -10.848 -1.499 2.887 1.00 97.19 77 PHE A C 1
ATOM 592 O O . PHE A 1 77 ? -10.033 -1.368 1.982 1.00 97.19 77 PHE A O 1
ATOM 599 N N . TRP A 1 78 ? -12.099 -1.908 2.658 1.00 96.75 78 TRP A N 1
ATOM 600 C CA . TRP A 1 78 ? -12.528 -2.373 1.336 1.00 96.75 78 TRP A CA 1
ATOM 601 C C . TRP A 1 78 ? -12.605 -1.262 0.291 1.00 96.75 78 TRP A C 1
ATOM 603 O O . TRP A 1 78 ? -12.259 -1.506 -0.861 1.00 96.75 78 TRP A O 1
ATOM 613 N N . ILE A 1 79 ? -13.003 -0.049 0.686 1.00 96.81 79 ILE A N 1
ATOM 614 C CA . ILE A 1 79 ? -12.974 1.113 -0.212 1.00 96.81 79 ILE A CA 1
ATOM 615 C C . ILE A 1 79 ? -11.530 1.438 -0.599 1.00 96.81 79 ILE A C 1
ATOM 617 O O . ILE A 1 79 ? -11.248 1.622 -1.776 1.00 96.81 79 ILE A O 1
ATOM 621 N N . THR A 1 80 ? -10.608 1.456 0.366 1.00 94.81 80 THR A N 1
ATOM 622 C CA . THR A 1 80 ? -9.196 1.768 0.105 1.00 94.81 80 THR A CA 1
ATOM 623 C C . THR A 1 80 ? -8.473 0.654 -0.658 1.00 94.81 80 THR A C 1
ATOM 625 O O . THR A 1 80 ? -7.539 0.931 -1.394 1.00 94.81 80 THR A O 1
ATOM 628 N N . PHE A 1 81 ? -8.850 -0.614 -0.473 1.00 94.12 81 PHE A N 1
ATOM 629 C CA . PHE A 1 81 ? -8.182 -1.747 -1.124 1.00 94.12 81 PHE A CA 1
ATOM 630 C C . PHE A 1 81 ? -8.582 -1.926 -2.591 1.00 94.12 81 PHE A C 1
ATOM 632 O O . PHE A 1 81 ? -7.771 -2.401 -3.382 1.00 94.12 81 PHE A O 1
ATOM 639 N N . PHE A 1 82 ? -9.821 -1.581 -2.949 1.00 93.62 82 PHE A N 1
ATOM 640 C CA . PHE A 1 82 ? -10.319 -1.700 -4.323 1.00 93.62 82 PHE A CA 1
ATOM 641 C C . PHE A 1 82 ? -10.354 -0.381 -5.105 1.00 93.62 82 PHE A C 1
ATOM 643 O O . PHE A 1 82 ? -10.575 -0.431 -6.315 1.00 93.62 82 PHE A O 1
ATOM 650 N N . GLY A 1 83 ? -10.196 0.764 -4.438 1.00 87.81 83 GLY A N 1
ATOM 651 C CA . GLY A 1 83 ? -10.105 2.085 -5.069 1.00 87.81 83 GLY A CA 1
ATOM 652 C C . GLY A 1 83 ? -8.705 2.382 -5.575 1.00 87.81 83 GLY A C 1
ATOM 653 O O . GLY A 1 83 ? -8.605 2.851 -6.729 1.00 87.81 83 GLY A O 1
#

Foldseek 3Di:
DLLQVLLVVLQVVLVVLVVQCVDPVSVVVCPPHVSVVSSCCSNPVSNVVSVVLVVCQVCVCVVPVDHDDVVVVVVVSVVVSVD

InterPro domains:
  IPR000883 Cytochrome c oxidase subunit I [PF00115] (1-83)
  IPR000883 Cytochrome c oxidase subunit I [PR01165] (3-21)
  IPR000883 Cytochrome c oxidase subunit I [PR01165] (31-50)
  IPR000883 Cytochrome c oxidase subunit I [PTHR10422] (1-83)
  IPR023616 Cytochrome c oxidase-like, subunit I domain [PS50855] (1-83)
  IPR036927 Cytochrome c oxidase-like, subunit I superfamily [G3DSA:1.20.210.10] (1-83)
  IPR036927 Cytochrome c oxidase-like, subunit I superfamily [SSF81442] (1-83)

Radius of gyration: 16.14 Å; chains: 1; bounding box: 37×16×48 Å

Secondary structure (DSSP, 8-state):
-HHHHHHHHHHHHHHHHHHHHTSHHHHHHHTTSHHHHHHHIIIIIIHHHHHHHHHHHHHHHHHHS-PPPHHHHHHHHHHHHH-

pLDDT: mean 95.1, std 3.62, range [75.06, 98.12]

Sequence (83 aa):
MLFAVGSIFLFTIGGLTGIVLANSGLDIALHDTYYAVAHFHYVLSMGAVFALFAGFHYWVGKISGRTYPETLGQIHFWITFFG